Protein AF-A0A9C6TT22-F1 (afdb_monomer)

Nearest PDB structures (foldseek):
  6iuy-assembly1_B  TM=9.566E-01  e=2.183E-04  Dunaliella salina
  1yj8-assembly1_A  TM=8.819E-01  e=1.081E-02  Plasmodium falciparum 3D7
  7xyg-assembly1_H  TM=4.466E-01  e=5.717E+00  Drosophila melanogaster
  7xyg-assembly1_D  TM=4.544E-01  e=9.538E+00  Drosophila melanogaster

InterPro domains:
  IPR006109 Glycerol-3-phosphate dehydrogenase, NAD-dependent, C-terminal [PF07479] (1-75)
  IPR008927 6-phosphogluconate dehydrogenase-like, C-terminal domain superfamily [SSF48179] (1-73)
  IPR013328 6-phosphogluconate dehydrogenase, domain 2 [G3DSA:1.10.1040.10] (1-77)

Sequence (77 aa):
MRLGLREMKAFSKLLFPSVKDSTFFESCGVADLITTCLGGRNRKVAEAYAKNGGRRSFDELEADMLQGQKLESMRIM

Structure (mmCIF, N/CA/C/O backbone):
data_AF-A0A9C6TT22-F1
#
_entry.id   AF-A0A9C6TT22-F1
#
loop_
_atom_site.group_PDB
_atom_site.id
_atom_site.type_symbol
_atom_site.label_atom_id
_atom_site.label_alt_id
_atom_site.label_comp_id
_atom_site.label_asym_id
_atom_site.label_entity_id
_atom_site.label_seq_id
_atom_site.pdbx_PDB_ins_code
_atom_site.Cartn_x
_atom_site.Cartn_y
_atom_site.Cartn_z
_atom_site.occupancy
_atom_site.B_iso_or_equiv
_atom_site.auth_seq_id
_atom_site.auth_comp_id
_atom_site.auth_asym_id
_atom_site.auth_atom_id
_atom_site.pdbx_PDB_model_num
ATOM 1 N N . MET A 1 1 ? 5.089 7.697 1.493 1.00 83.94 1 MET A N 1
ATOM 2 C CA . MET A 1 1 ? 5.107 7.274 0.071 1.00 83.94 1 MET A CA 1
ATOM 3 C C . MET A 1 1 ? 6.503 6.884 -0.417 1.00 83.94 1 MET A C 1
ATOM 5 O O . MET A 1 1 ? 6.700 5.713 -0.698 1.00 83.94 1 MET A O 1
ATOM 9 N N . ARG A 1 2 ? 7.498 7.789 -0.463 1.00 93.56 2 ARG A N 1
ATOM 10 C CA . ARG A 1 2 ? 8.851 7.478 -0.991 1.00 93.56 2 ARG A CA 1
ATOM 11 C C . ARG A 1 2 ? 9.538 6.263 -0.344 1.00 93.56 2 ARG A C 1
ATOM 13 O O . ARG A 1 2 ? 10.099 5.445 -1.061 1.00 93.56 2 ARG A O 1
ATOM 20 N N . LEU A 1 3 ? 9.524 6.169 0.989 1.00 96.56 3 LEU A N 1
ATOM 21 C CA . LEU A 1 3 ? 10.144 5.046 1.708 1.00 96.56 3 LEU A CA 1
ATOM 22 C C . LEU A 1 3 ? 9.416 3.726 1.420 1.00 96.56 3 LEU A C 1
ATOM 24 O O . LEU A 1 3 ? 10.063 2.782 0.988 1.00 96.56 3 LEU A O 1
ATOM 28 N N . GLY A 1 4 ? 8.081 3.718 1.490 1.00 95.00 4 GLY A N 1
ATOM 29 C CA . GLY A 1 4 ? 7.273 2.543 1.142 1.00 95.00 4 GLY A CA 1
ATOM 30 C C . GLY A 1 4 ? 7.548 2.008 -0.269 1.00 95.00 4 GLY A C 1
ATOM 31 O O . GLY A 1 4 ? 7.740 0.812 -0.436 1.00 95.00 4 GLY A O 1
ATOM 32 N N . LEU A 1 5 ? 7.697 2.873 -1.282 1.00 96.12 5 LEU A N 1
ATOM 33 C CA . LEU A 1 5 ? 8.049 2.415 -2.636 1.00 96.12 5 LEU A CA 1
ATOM 34 C C . LEU A 1 5 ? 9.449 1.773 -2.701 1.00 96.12 5 LEU A C 1
ATOM 36 O O . LEU A 1 5 ? 9.666 0.837 -3.469 1.00 96.12 5 LEU A O 1
ATOM 40 N N . ARG A 1 6 ? 10.414 2.257 -1.903 1.00 96.50 6 ARG A N 1
ATOM 41 C CA . ARG A 1 6 ? 11.750 1.640 -1.805 1.00 96.50 6 ARG A CA 1
ATOM 42 C C . ARG A 1 6 ? 11.686 0.271 -1.130 1.00 96.50 6 ARG A C 1
ATOM 44 O O . ARG A 1 6 ? 12.372 -0.641 -1.578 1.00 96.50 6 ARG A O 1
ATOM 51 N N . GLU A 1 7 ? 10.866 0.132 -0.094 1.00 97.31 7 GLU A N 1
ATOM 52 C CA . GLU A 1 7 ? 10.646 -1.137 0.606 1.00 97.31 7 GLU A CA 1
ATOM 53 C C . GLU A 1 7 ? 9.946 -2.156 -0.298 1.00 97.31 7 GLU A C 1
ATOM 55 O O . GLU A 1 7 ? 10.424 -3.280 -0.409 1.00 97.31 7 GLU A O 1
ATOM 60 N N . MET A 1 8 ? 8.911 -1.753 -1.045 1.00 96.69 8 MET A N 1
ATOM 61 C CA . MET A 1 8 ? 8.252 -2.609 -2.044 1.00 96.69 8 MET A CA 1
ATOM 62 C C . MET A 1 8 ? 9.244 -3.134 -3.091 1.00 96.69 8 MET A C 1
ATOM 64 O O . MET A 1 8 ? 9.227 -4.322 -3.417 1.00 96.69 8 MET A O 1
ATOM 68 N N . LYS A 1 9 ? 10.144 -2.271 -3.591 1.00 96.25 9 LYS A N 1
ATOM 69 C CA . LYS A 1 9 ? 11.223 -2.665 -4.516 1.00 96.25 9 LYS A CA 1
ATOM 70 C C . LYS A 1 9 ? 12.168 -3.687 -3.895 1.00 96.25 9 LYS A C 1
ATOM 72 O O . LYS A 1 9 ? 12.451 -4.711 -4.515 1.00 96.25 9 LYS A O 1
ATOM 77 N N . ALA A 1 10 ? 12.649 -3.409 -2.685 1.00 96.81 10 ALA A N 1
ATOM 78 C CA . ALA A 1 10 ? 13.575 -4.288 -1.978 1.00 96.81 10 ALA A CA 1
ATOM 79 C C . ALA A 1 10 ? 12.940 -5.656 -1.687 1.00 96.81 10 ALA A C 1
ATOM 81 O O . ALA A 1 10 ? 13.538 -6.684 -1.995 1.00 96.81 10 ALA A O 1
ATOM 82 N N . PHE A 1 11 ? 11.706 -5.666 -1.180 1.00 97.00 11 PHE A N 1
ATOM 83 C CA . PHE A 1 11 ? 10.953 -6.882 -0.883 1.00 97.00 11 PHE A CA 1
ATOM 84 C C . PHE A 1 11 ? 10.673 -7.710 -2.142 1.00 97.00 11 PHE A C 1
ATOM 86 O O . PHE A 1 11 ? 10.895 -8.919 -2.155 1.00 97.00 11 PHE A O 1
ATOM 93 N N . SER A 1 12 ? 10.272 -7.060 -3.239 1.00 97.38 12 SER A N 1
ATOM 94 C CA . SER A 1 12 ? 10.013 -7.759 -4.503 1.00 97.38 12 SER A CA 1
ATOM 95 C C . SER A 1 12 ? 11.274 -8.403 -5.068 1.00 97.38 12 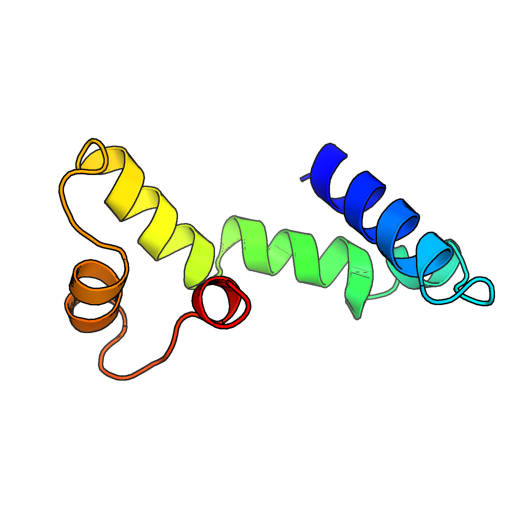SER A C 1
ATOM 97 O O . SER A 1 12 ? 11.202 -9.527 -5.540 1.00 97.38 12 SER A O 1
ATOM 99 N N . LYS A 1 13 ? 12.434 -7.739 -4.990 1.00 96.50 13 LYS A N 1
ATOM 100 C CA . LYS A 1 13 ? 13.714 -8.310 -5.446 1.00 96.50 13 LYS A CA 1
ATOM 101 C C . LYS A 1 13 ? 14.251 -9.404 -4.524 1.00 96.50 13 LYS A C 1
ATOM 103 O O . LYS A 1 13 ? 14.928 -10.306 -5.007 1.00 96.50 13 LYS A O 1
ATOM 108 N N . LEU A 1 14 ? 13.953 -9.328 -3.225 1.00 97.31 14 LEU A N 1
ATOM 109 C CA . LEU A 1 14 ? 14.295 -10.374 -2.261 1.00 97.31 14 LEU A CA 1
ATOM 110 C C . LEU A 1 14 ? 13.571 -11.688 -2.590 1.00 97.31 14 LEU A C 1
ATOM 112 O O . LEU A 1 14 ? 14.189 -12.746 -2.544 1.00 97.31 14 LEU A O 1
ATOM 116 N N . LEU A 1 15 ? 12.282 -11.616 -2.938 1.00 97.56 15 LEU A N 1
ATOM 117 C CA . LEU A 1 15 ? 11.469 -12.796 -3.257 1.00 97.56 15 LEU A CA 1
ATOM 118 C C . LEU A 1 15 ? 11.547 -13.212 -4.733 1.00 97.56 15 LEU A C 1
ATOM 120 O O . LEU A 1 15 ? 11.494 -14.398 -5.049 1.00 97.56 15 LEU A O 1
ATOM 124 N N . PHE A 1 16 ? 11.683 -12.243 -5.637 1.00 96.81 16 PHE A N 1
ATOM 125 C CA . PHE A 1 16 ? 11.664 -12.427 -7.087 1.00 96.81 16 PHE A CA 1
ATOM 126 C C . PHE A 1 16 ? 12.811 -11.630 -7.740 1.00 96.81 16 PHE A C 1
ATOM 128 O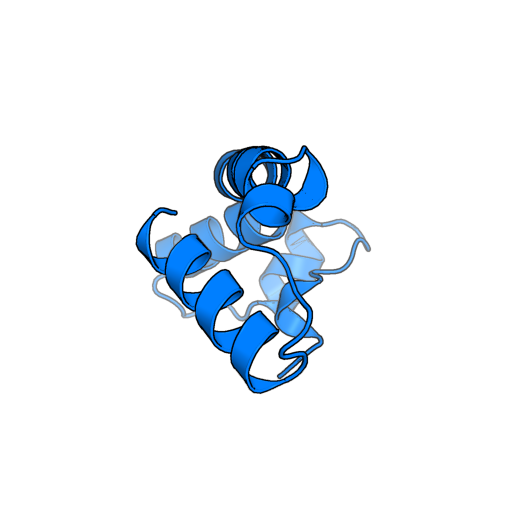 O . PHE A 1 16 ? 12.609 -10.509 -8.219 1.00 96.81 16 PHE A O 1
ATOM 135 N N . PRO A 1 17 ? 14.031 -12.198 -7.811 1.00 95.00 17 PRO A N 1
ATOM 136 C CA . PRO A 1 17 ? 15.217 -11.484 -8.298 1.00 95.00 17 PRO A CA 1
ATOM 137 C C . PRO A 1 17 ? 15.125 -10.957 -9.741 1.00 95.00 17 PRO A C 1
ATOM 139 O O . PRO A 1 17 ? 15.872 -10.056 -10.114 1.00 95.00 17 PRO A O 1
ATOM 142 N N . SER A 1 18 ? 14.216 -11.496 -10.561 1.00 97.12 18 SER A N 1
ATOM 143 C CA . SER A 1 18 ? 13.995 -11.079 -11.954 1.00 97.12 18 SER A CA 1
ATOM 144 C C . SER A 1 18 ? 13.175 -9.789 -12.106 1.00 97.12 18 SER A C 1
ATOM 146 O O . SER A 1 18 ? 13.049 -9.272 -13.221 1.00 97.12 18 SER A O 1
ATOM 148 N N . VAL A 1 19 ? 12.611 -9.256 -11.017 1.00 97.44 19 VAL A N 1
ATOM 149 C CA . VAL A 1 19 ? 11.808 -8.028 -11.037 1.00 97.44 19 VAL A CA 1
ATOM 150 C C . VAL A 1 19 ? 12.658 -6.825 -11.461 1.00 97.44 19 VAL A C 1
ATOM 152 O O . VAL A 1 19 ? 13.728 -6.553 -10.912 1.00 97.44 19 VAL A O 1
ATOM 155 N N . LYS A 1 20 ? 12.144 -6.057 -12.427 1.00 97.38 20 LYS A N 1
ATOM 156 C CA . LYS A 1 20 ? 12.803 -4.863 -12.969 1.00 97.38 20 LYS A CA 1
ATOM 157 C C . LYS A 1 20 ? 12.409 -3.617 -12.182 1.00 97.38 20 LYS A C 1
ATOM 159 O O . LYS A 1 20 ? 11.240 -3.416 -11.864 1.00 97.38 20 LYS A O 1
ATOM 164 N N . ASP A 1 21 ? 13.363 -2.714 -11.956 1.00 95.75 21 ASP A N 1
ATOM 165 C CA . ASP A 1 21 ? 13.072 -1.428 -11.304 1.00 95.75 21 AS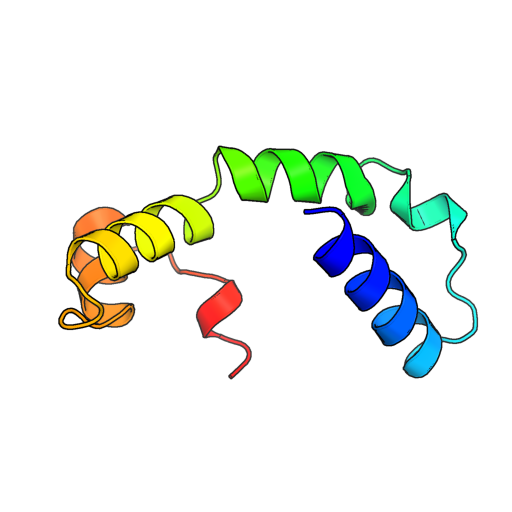P A CA 1
ATOM 166 C C . ASP A 1 21 ? 12.127 -0.546 -12.125 1.00 95.75 21 ASP A C 1
ATOM 168 O O . ASP A 1 21 ? 11.372 0.236 -11.542 1.00 95.75 21 ASP A O 1
ATOM 172 N N . SER A 1 22 ? 12.157 -0.687 -13.456 1.00 97.38 22 SER A N 1
ATOM 173 C CA . SER A 1 22 ? 11.287 0.040 -14.383 1.00 97.38 22 SER A CA 1
ATOM 174 C C . SER A 1 22 ? 9.809 -0.263 -14.140 1.00 97.38 22 SER A C 1
ATOM 176 O O . SER A 1 22 ? 9.000 0.653 -14.192 1.00 97.38 22 SER A O 1
ATOM 178 N N . THR A 1 23 ? 9.461 -1.499 -13.761 1.00 97.62 23 THR A N 1
ATOM 179 C CA . THR A 1 23 ? 8.075 -1.916 -13.487 1.00 97.62 23 THR A CA 1
ATOM 180 C C . THR A 1 23 ? 7.407 -1.064 -12.405 1.00 97.62 23 THR A C 1
ATOM 182 O O . THR A 1 23 ? 6.213 -0.808 -12.460 1.00 97.62 23 THR A O 1
ATOM 185 N N . PHE A 1 24 ? 8.167 -0.545 -11.440 1.00 97.12 24 PHE A N 1
ATOM 186 C CA . PHE A 1 24 ? 7.617 0.311 -10.383 1.00 97.12 24 PHE A CA 1
ATOM 187 C C . PHE A 1 24 ? 7.302 1.739 -10.840 1.00 97.12 24 PHE A C 1
ATOM 189 O O . PHE A 1 24 ? 6.692 2.494 -10.084 1.00 97.12 24 PHE A O 1
ATOM 196 N N . PHE A 1 25 ? 7.752 2.130 -12.031 1.00 96.62 25 PHE A N 1
ATOM 197 C CA . PHE A 1 25 ? 7.383 3.394 -12.664 1.00 96.62 25 PHE A CA 1
ATOM 198 C C . PHE A 1 25 ? 6.185 3.242 -13.608 1.00 96.62 25 PHE A C 1
ATOM 200 O O . PHE A 1 25 ? 5.643 4.250 -14.051 1.00 96.62 25 PHE A O 1
ATOM 207 N N . GLU A 1 26 ? 5.737 2.011 -13.861 1.00 96.88 26 GLU A N 1
ATOM 208 C CA . GLU A 1 26 ? 4.478 1.742 -14.551 1.00 96.88 26 GLU A CA 1
ATOM 209 C C . GLU A 1 26 ? 3.277 2.055 -13.647 1.00 96.88 26 GLU A C 1
ATOM 211 O O . GLU A 1 26 ? 3.411 2.267 -12.434 1.00 96.88 26 GLU A O 1
ATOM 216 N N . SER A 1 27 ? 2.073 2.046 -14.228 1.00 97.12 27 SER A N 1
ATOM 217 C CA . SER A 1 27 ? 0.840 2.393 -13.510 1.00 97.12 27 SER A CA 1
ATOM 218 C C . SER A 1 27 ? 0.616 1.554 -12.248 1.00 97.12 27 SER A C 1
ATOM 220 O O . SER A 1 27 ? 0.160 2.093 -11.245 1.00 97.12 27 SER A O 1
ATOM 222 N N . CYS A 1 28 ? 0.956 0.261 -12.272 1.00 96.25 28 CYS A N 1
ATOM 223 C CA . CYS A 1 28 ? 0.806 -0.649 -11.130 1.00 96.25 28 CYS A CA 1
ATOM 224 C C . CYS A 1 28 ? 1.799 -0.392 -9.983 1.00 96.25 28 CYS A C 1
ATOM 226 O O . CYS A 1 28 ? 1.671 -0.987 -8.918 1.00 96.25 28 CYS A O 1
ATOM 228 N N . GLY A 1 29 ? 2.807 0.457 -10.195 1.00 96.06 29 GLY A N 1
ATOM 229 C CA . GLY A 1 29 ? 3.783 0.831 -9.182 1.00 96.06 29 GLY A CA 1
ATOM 230 C C . GLY A 1 29 ? 3.449 2.179 -8.557 1.00 96.06 29 GLY A C 1
ATOM 231 O O . GLY A 1 29 ? 2.643 2.291 -7.636 1.00 96.06 29 GLY A O 1
ATOM 232 N N . VAL A 1 30 ? 4.122 3.227 -9.032 1.00 96.00 30 VAL A N 1
ATOM 233 C CA . VAL A 1 30 ? 4.073 4.555 -8.411 1.00 96.00 30 VAL A CA 1
ATOM 234 C C . VAL A 1 30 ? 2.700 5.220 -8.521 1.00 96.00 30 VAL A C 1
ATOM 236 O O . VAL A 1 30 ? 2.272 5.854 -7.558 1.00 96.00 30 VAL A O 1
ATOM 239 N N . ALA A 1 31 ? 1.998 5.075 -9.649 1.00 95.62 31 ALA A N 1
ATOM 240 C CA . ALA A 1 31 ? 0.699 5.722 -9.836 1.00 95.62 31 ALA A CA 1
ATOM 241 C C . ALA A 1 31 ? -0.371 5.096 -8.930 1.00 95.62 31 ALA A C 1
ATOM 243 O O . ALA A 1 31 ? -1.073 5.822 -8.221 1.00 95.62 31 ALA A O 1
ATOM 244 N N . ASP A 1 32 ? -0.431 3.762 -8.888 1.00 95.81 32 ASP A N 1
ATOM 245 C CA . ASP A 1 32 ? -1.335 3.027 -8.004 1.00 95.81 32 ASP A CA 1
ATOM 246 C C . ASP A 1 32 ? -1.050 3.312 -6.517 1.00 95.81 32 ASP A C 1
ATOM 248 O O . ASP A 1 32 ? -1.958 3.591 -5.726 1.00 95.81 32 ASP A O 1
ATOM 252 N N . LEU A 1 33 ? 0.232 3.379 -6.137 1.00 94.19 33 LEU A N 1
ATOM 253 C CA . LEU A 1 33 ? 0.621 3.747 -4.776 1.00 94.19 33 LEU A CA 1
ATOM 254 C C . LEU A 1 33 ? 0.149 5.162 -4.406 1.00 94.19 33 LEU A C 1
ATOM 256 O O . LEU A 1 33 ? -0.359 5.368 -3.304 1.00 94.19 33 LEU A O 1
ATOM 260 N N . ILE A 1 34 ? 0.297 6.142 -5.305 1.00 95.00 34 ILE A N 1
ATOM 261 C CA . ILE A 1 34 ? -0.141 7.523 -5.056 1.00 95.00 34 ILE A CA 1
ATOM 262 C C . ILE A 1 34 ? -1.659 7.577 -4.870 1.00 95.00 34 ILE A C 1
ATOM 264 O O . ILE A 1 34 ? -2.124 8.111 -3.861 1.00 95.00 34 ILE A O 1
ATOM 268 N N . THR A 1 35 ? -2.434 7.018 -5.805 1.00 94.25 35 THR A N 1
ATOM 269 C CA . THR A 1 35 ? -3.902 7.076 -5.717 1.00 94.25 35 THR A CA 1
ATOM 270 C C . THR A 1 35 ? -4.414 6.350 -4.470 1.00 94.25 35 THR A C 1
ATOM 272 O O . THR A 1 35 ? -5.254 6.880 -3.739 1.00 94.25 35 THR A O 1
ATOM 275 N N . THR A 1 36 ? -3.813 5.211 -4.116 1.00 92.75 36 THR A N 1
ATOM 276 C CA . THR A 1 36 ? -4.165 4.465 -2.903 1.00 92.75 36 THR A CA 1
ATOM 277 C C . THR A 1 36 ? -3.806 5.236 -1.630 1.00 92.75 36 THR A C 1
ATOM 279 O O . THR A 1 36 ? -4.628 5.332 -0.714 1.00 92.75 36 THR A O 1
ATOM 282 N N . CYS A 1 37 ? -2.621 5.852 -1.568 1.00 92.38 37 CYS A N 1
ATOM 283 C CA . CYS A 1 37 ? -2.185 6.644 -0.414 1.00 92.38 37 CYS A CA 1
ATOM 284 C C . CYS A 1 37 ? -2.915 7.985 -0.255 1.00 92.38 37 CYS A C 1
ATOM 286 O O . CYS A 1 37 ? -2.830 8.560 0.829 1.00 92.38 37 CYS A O 1
ATOM 288 N N . LEU A 1 38 ? -3.604 8.490 -1.285 1.00 91.94 38 LEU A N 1
ATOM 289 C CA . LEU A 1 38 ? -4.352 9.756 -1.231 1.00 91.94 38 LEU A CA 1
ATOM 290 C C . LEU A 1 38 ? -5.874 9.560 -1.146 1.00 91.94 38 LEU A C 1
ATOM 292 O O . LEU A 1 38 ? -6.554 10.315 -0.450 1.00 91.94 38 LEU A O 1
ATOM 296 N N . GLY A 1 39 ? -6.424 8.530 -1.788 1.00 88.50 39 GLY A N 1
ATOM 297 C CA . GLY A 1 39 ? -7.872 8.323 -1.909 1.00 88.50 39 GLY A CA 1
ATOM 298 C C . GLY A 1 39 ? -8.389 6.971 -1.416 1.00 88.50 39 GLY A C 1
ATOM 299 O O . GLY A 1 39 ? -9.602 6.801 -1.283 1.00 88.50 39 GLY A O 1
ATOM 300 N N . GLY A 1 40 ? -7.500 6.018 -1.125 1.00 90.31 40 GLY A N 1
ATOM 301 C CA . GLY A 1 40 ? -7.866 4.634 -0.837 1.00 90.31 40 GLY A CA 1
ATOM 302 C C . GLY A 1 40 ? -8.612 4.423 0.485 1.00 90.31 40 GLY A C 1
ATOM 303 O O . GLY A 1 40 ? -8.503 5.197 1.439 1.00 90.31 40 GLY A O 1
ATOM 304 N N . ARG A 1 41 ? -9.343 3.305 0.559 1.00 93.19 41 ARG A N 1
ATOM 305 C CA . ARG A 1 41 ? -10.090 2.862 1.753 1.00 93.19 41 ARG A CA 1
ATOM 306 C C . ARG A 1 41 ? -9.169 2.656 2.959 1.00 93.19 41 ARG A C 1
ATOM 308 O O . ARG A 1 41 ? -9.473 3.157 4.037 1.00 93.19 41 ARG A O 1
ATOM 315 N N . ASN A 1 42 ? -8.001 2.042 2.739 1.00 91.75 42 ASN A N 1
ATOM 316 C CA . ASN A 1 42 ? -6.976 1.856 3.773 1.00 91.75 42 ASN A CA 1
ATOM 317 C C . ASN A 1 42 ? -6.543 3.197 4.390 1.00 91.75 42 ASN A C 1
ATOM 319 O O . ASN A 1 42 ? -6.471 3.315 5.609 1.00 91.75 42 ASN A O 1
ATOM 323 N N . ARG A 1 43 ? -6.340 4.243 3.571 1.00 93.69 43 ARG A N 1
ATOM 324 C CA . ARG A 1 43 ? -5.992 5.589 4.056 1.00 93.69 43 ARG A CA 1
ATOM 325 C C . ARG A 1 43 ? -7.101 6.187 4.922 1.00 93.69 43 ARG A C 1
ATOM 327 O O . ARG A 1 43 ? -6.804 6.731 5.980 1.00 93.69 43 ARG A O 1
ATOM 334 N N . LYS A 1 44 ? -8.361 6.101 4.479 1.00 94.00 44 LYS A N 1
ATOM 335 C CA . LYS A 1 44 ? -9.518 6.648 5.212 1.00 94.00 44 LYS A CA 1
ATOM 336 C C . LYS A 1 44 ? -9.679 5.995 6.584 1.00 94.00 44 LYS A C 1
ATOM 338 O O . LYS A 1 44 ? -9.849 6.704 7.572 1.00 94.00 44 LYS A O 1
ATOM 343 N N . VAL A 1 45 ? -9.588 4.666 6.649 1.00 94.81 45 VAL A N 1
ATOM 344 C CA . VAL A 1 45 ? -9.713 3.946 7.922 1.00 94.81 45 VAL A CA 1
ATOM 345 C C . VAL A 1 45 ? -8.499 4.192 8.821 1.00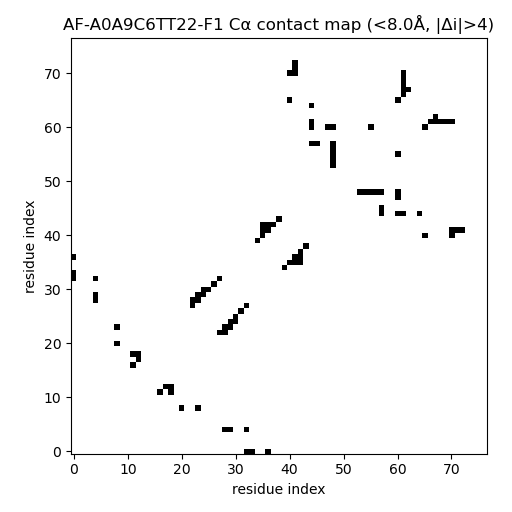 94.81 45 VAL A C 1
ATOM 347 O O . VAL A 1 45 ? -8.678 4.477 10.001 1.00 94.81 45 VAL A O 1
ATOM 350 N N . ALA A 1 46 ? -7.275 4.183 8.282 1.00 94.19 46 ALA A N 1
ATOM 351 C CA . ALA A 1 46 ? -6.072 4.496 9.059 1.00 94.19 46 ALA A CA 1
ATOM 352 C C . ALA A 1 46 ? -6.081 5.931 9.617 1.00 94.19 46 ALA A C 1
ATOM 354 O O . ALA A 1 46 ? -5.653 6.164 10.747 1.00 94.19 46 ALA A O 1
ATOM 355 N N . GLU A 1 47 ? -6.612 6.896 8.861 1.00 95.88 47 GLU A N 1
ATOM 356 C CA . GLU A 1 47 ? -6.819 8.263 9.346 1.00 95.88 47 GLU A CA 1
ATOM 357 C C . GLU A 1 47 ? -7.812 8.296 10.516 1.00 95.88 47 GLU A C 1
ATOM 359 O O . GLU A 1 47 ? -7.543 8.942 11.530 1.00 95.88 47 GLU A O 1
ATOM 364 N N . ALA A 1 48 ? -8.941 7.590 10.404 1.00 95.75 48 ALA A N 1
ATOM 365 C CA . ALA A 1 48 ? -9.913 7.497 11.489 1.00 95.75 48 ALA A CA 1
ATOM 366 C C . ALA A 1 48 ? -9.316 6.811 12.727 1.00 95.75 48 ALA A C 1
ATOM 368 O O . ALA A 1 48 ? -9.494 7.307 13.840 1.00 95.75 48 ALA A O 1
ATOM 369 N N . TYR A 1 49 ? -8.552 5.734 12.541 1.00 96.00 49 TYR A N 1
ATOM 370 C CA . TYR A 1 49 ? -7.830 5.046 13.610 1.00 96.00 49 TY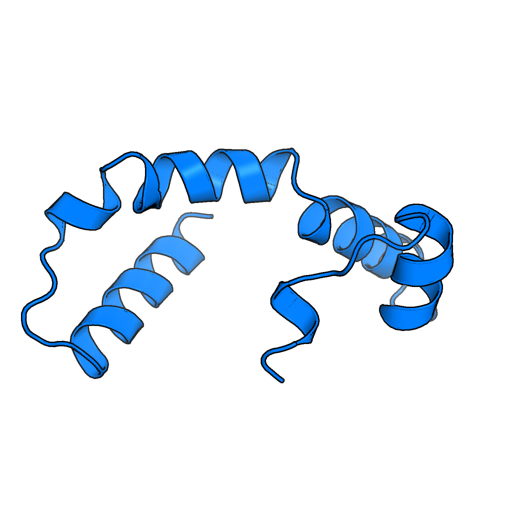R A CA 1
ATOM 371 C C . TYR A 1 49 ? -6.898 6.004 14.364 1.00 96.00 49 TYR A C 1
ATOM 373 O O . TYR A 1 49 ? -6.985 6.131 15.589 1.00 96.00 49 TYR A O 1
ATOM 381 N N . ALA A 1 50 ? -6.070 6.756 13.630 1.00 96.75 50 ALA A N 1
ATOM 382 C CA . ALA A 1 50 ? -5.153 7.733 14.210 1.00 96.75 50 ALA A CA 1
ATOM 383 C C . ALA A 1 50 ? -5.890 8.867 14.946 1.00 96.75 50 ALA A C 1
ATOM 385 O O . ALA A 1 50 ? -5.516 9.213 16.066 1.00 96.75 50 ALA A O 1
ATOM 386 N N . LYS A 1 51 ? -6.974 9.408 14.370 1.00 96.50 51 LYS A N 1
ATOM 387 C CA . LYS A 1 51 ? -7.800 10.454 15.009 1.00 96.50 51 LYS A CA 1
ATOM 388 C C . LYS A 1 51 ? -8.479 9.983 16.298 1.00 96.50 51 LYS A C 1
ATOM 390 O O . LYS A 1 51 ? -8.687 10.789 17.196 1.00 96.50 51 LYS A O 1
ATOM 395 N N . ASN A 1 52 ? -8.787 8.691 16.409 1.00 94.56 52 ASN A N 1
ATOM 396 C CA . ASN A 1 52 ? -9.327 8.078 17.627 1.00 94.56 52 ASN A CA 1
ATOM 397 C C . ASN A 1 52 ? -8.232 7.663 18.634 1.00 94.56 52 ASN A C 1
ATOM 399 O O . ASN A 1 52 ? -8.526 6.984 19.620 1.00 94.56 52 ASN A O 1
ATOM 403 N N . GLY A 1 53 ? -6.967 8.029 18.394 1.00 95.31 53 GLY A N 1
ATOM 404 C CA . GLY A 1 53 ? -5.841 7.680 19.262 1.00 95.31 53 GLY A CA 1
ATOM 405 C C . GLY A 1 53 ? -5.582 6.175 19.347 1.00 95.31 53 GLY A C 1
ATOM 406 O O . GLY A 1 53 ? -5.115 5.703 20.379 1.00 95.31 53 GLY A O 1
ATOM 407 N N . GLY A 1 54 ? -5.952 5.416 18.310 1.00 92.25 54 GLY A N 1
ATOM 408 C CA . GLY A 1 54 ? -5.795 3.961 18.258 1.00 92.25 54 GLY A CA 1
ATOM 409 C C . GLY A 1 54 ? -6.700 3.167 19.204 1.00 92.25 54 GLY A C 1
ATOM 410 O O . GLY A 1 54 ? -6.454 1.990 19.435 1.00 92.25 54 GLY A O 1
ATOM 411 N N . ARG A 1 55 ? -7.737 3.793 19.776 1.00 94.25 55 ARG A N 1
ATOM 412 C CA . ARG A 1 55 ? -8.665 3.125 20.709 1.00 94.25 55 ARG A CA 1
ATOM 413 C C . ARG A 1 55 ? -9.707 2.257 20.014 1.00 94.25 55 ARG A C 1
ATOM 415 O O . ARG A 1 55 ? -10.181 1.295 20.600 1.00 94.25 55 ARG A O 1
ATOM 422 N N . ARG A 1 56 ? -10.091 2.644 18.798 1.00 94.38 56 ARG A N 1
ATOM 423 C CA . ARG A 1 56 ? -11.048 1.912 17.967 1.00 94.38 56 ARG A CA 1
ATOM 424 C C . ARG A 1 56 ? -10.292 0.927 17.101 1.00 94.38 56 ARG A C 1
ATOM 426 O O . ARG A 1 56 ? -9.279 1.311 16.520 1.00 94.38 56 ARG A O 1
ATOM 433 N N . SER A 1 57 ? -10.770 -0.305 17.000 1.00 93.12 57 SER A N 1
ATOM 434 C CA . SER A 1 57 ? -10.108 -1.304 16.162 1.00 93.12 57 SER A CA 1
ATOM 435 C C . SER A 1 57 ? -10.328 -1.010 14.673 1.00 93.12 57 SER A C 1
ATOM 437 O O . SER A 1 57 ? -11.261 -0.305 14.278 1.00 93.12 57 SER A O 1
ATOM 439 N N . PHE A 1 58 ? -9.459 -1.551 13.822 1.00 92.38 58 PHE A N 1
A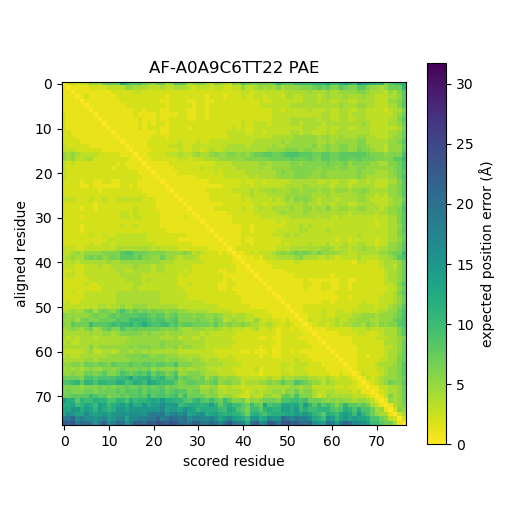TOM 440 C CA . PHE A 1 58 ? -9.651 -1.471 12.375 1.00 92.38 58 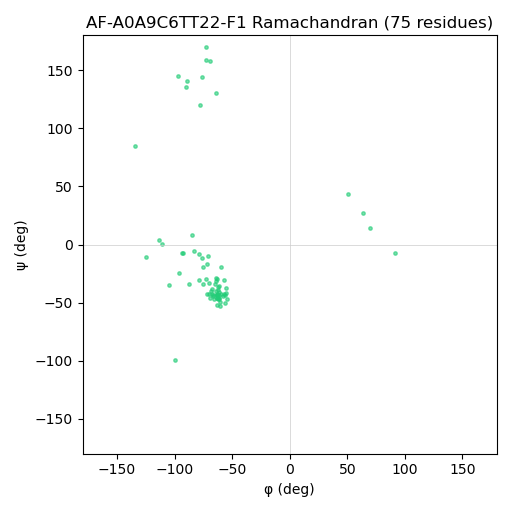PHE A CA 1
ATOM 441 C C . PHE A 1 58 ? -10.906 -2.223 11.914 1.00 92.38 58 PHE A C 1
ATOM 443 O O . PHE A 1 58 ? -11.536 -1.760 10.970 1.00 92.38 58 PHE A O 1
ATOM 450 N N . ASP A 1 59 ? -11.302 -3.307 12.590 1.00 91.81 59 ASP A N 1
ATOM 451 C CA . ASP A 1 59 ? -12.521 -4.067 12.272 1.00 91.81 59 ASP A CA 1
ATOM 452 C C . ASP A 1 59 ? -13.788 -3.254 12.566 1.00 91.81 59 ASP A C 1
ATOM 454 O O . ASP A 1 59 ? -14.706 -3.200 11.749 1.00 91.81 59 ASP A O 1
ATOM 458 N N . GLU A 1 60 ? -13.817 -2.557 13.707 1.00 93.75 60 GLU A N 1
ATOM 459 C CA . GLU A 1 60 ? -14.903 -1.633 14.050 1.00 93.75 60 GLU A CA 1
ATOM 460 C C . GLU A 1 60 ? -15.002 -0.494 13.032 1.00 93.75 60 GLU A C 1
ATOM 462 O O . GLU A 1 60 ? -16.084 -0.158 12.556 1.00 93.75 60 GLU A O 1
ATOM 467 N N . LEU A 1 61 ? -13.864 0.112 12.684 1.00 94.31 61 LEU A N 1
ATOM 468 C CA . LEU A 1 61 ? -13.836 1.212 11.725 1.00 94.31 61 LEU A CA 1
ATOM 469 C C . LEU A 1 61 ? -14.150 0.745 10.295 1.00 94.31 61 LEU A C 1
ATOM 471 O O . LEU A 1 61 ? -14.766 1.492 9.539 1.00 94.31 61 LEU A O 1
ATOM 475 N N . GLU A 1 62 ? -13.760 -0.474 9.911 1.00 93.19 62 GLU A N 1
ATOM 476 C CA . GLU A 1 62 ? -14.149 -1.103 8.645 1.00 93.19 62 GLU A CA 1
ATOM 477 C C . GLU A 1 62 ? -15.670 -1.258 8.570 1.00 93.19 62 GLU A C 1
ATOM 479 O O . GLU A 1 62 ? -16.280 -0.799 7.600 1.00 93.19 62 GLU A O 1
ATOM 484 N N . ALA A 1 63 ? -16.278 -1.871 9.590 1.00 92.69 63 ALA A N 1
ATOM 485 C CA . ALA A 1 63 ? -17.717 -2.110 9.631 1.00 92.69 63 ALA A CA 1
ATOM 486 C C . ALA A 1 63 ? -18.512 -0.799 9.516 1.00 92.69 63 ALA A C 1
ATOM 488 O O . ALA A 1 63 ? -19.440 -0.708 8.709 1.00 92.69 63 ALA A O 1
ATOM 489 N N . ASP A 1 64 ? -18.088 0.232 10.248 1.00 93.88 64 ASP A N 1
ATOM 490 C CA . ASP A 1 64 ? -18.760 1.530 10.271 1.00 93.88 64 ASP A CA 1
ATOM 491 C C . ASP A 1 64 ? -18.573 2.334 8.978 1.00 93.88 64 ASP A C 1
ATOM 493 O O . ASP A 1 64 ? -19.505 2.980 8.495 1.00 93.88 64 ASP A O 1
ATOM 497 N N . MET A 1 65 ? -17.356 2.354 8.425 1.00 93.44 65 MET A N 1
ATOM 498 C CA . MET A 1 65 ? -16.999 3.295 7.356 1.00 93.44 65 MET A CA 1
ATOM 499 C C . MET A 1 65 ? -17.130 2.708 5.954 1.00 93.44 65 MET A C 1
ATOM 501 O O . MET A 1 65 ? -17.248 3.468 4.990 1.00 93.44 65 MET A O 1
ATOM 505 N N . LEU A 1 66 ? -17.042 1.384 5.813 1.00 91.69 66 LEU A N 1
ATOM 506 C CA . LEU A 1 66 ? -16.884 0.733 4.511 1.00 91.69 66 LEU A CA 1
ATOM 507 C C . LEU A 1 66 ? -18.111 -0.064 4.059 1.00 91.69 66 LEU A C 1
ATOM 509 O O . LEU A 1 66 ? -18.093 -0.583 2.945 1.00 91.69 66 LEU A O 1
ATOM 513 N N . GLN A 1 67 ? -19.190 -0.104 4.853 1.00 89.12 67 GLN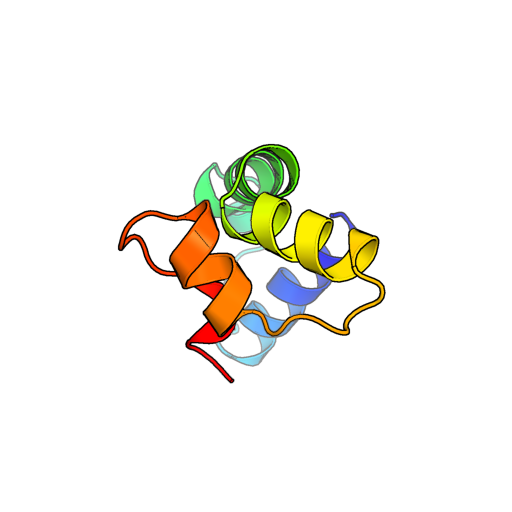 A N 1
ATOM 514 C CA . GLN A 1 67 ? -20.515 -0.601 4.438 1.00 89.12 67 GLN A CA 1
ATOM 515 C C . GLN A 1 67 ? -20.464 -1.990 3.766 1.00 89.12 67 GLN A C 1
ATOM 517 O O . GLN A 1 67 ? -21.077 -2.226 2.726 1.00 89.12 67 GLN A O 1
ATOM 522 N N . GLY A 1 68 ? -19.680 -2.908 4.337 1.00 85.06 68 GLY A N 1
ATOM 523 C CA . GLY A 1 68 ? -19.493 -4.268 3.815 1.00 85.06 68 GLY A CA 1
ATOM 524 C C . GLY A 1 68 ? -18.322 -4.440 2.841 1.00 85.06 68 GLY A C 1
ATOM 525 O O . GLY A 1 68 ? -17.974 -5.573 2.510 1.00 85.06 68 GLY A O 1
ATOM 526 N N . GLN A 1 69 ? -17.659 -3.360 2.416 1.00 87.81 69 GLN A N 1
ATOM 527 C CA . GLN A 1 69 ? -16.390 -3.456 1.695 1.00 87.81 69 GLN A CA 1
ATOM 528 C C . GLN A 1 69 ? -15.237 -3.782 2.650 1.00 87.81 69 GLN A C 1
ATOM 530 O O . GLN A 1 69 ? -15.192 -3.284 3.771 1.00 87.81 69 GLN A O 1
ATOM 535 N N . LYS A 1 70 ? -14.280 -4.588 2.177 1.00 85.88 70 LYS A N 1
ATOM 536 C CA . LYS A 1 70 ? -13.147 -5.061 2.981 1.00 85.88 70 LYS A CA 1
ATOM 537 C C . LYS A 1 70 ? -11.866 -4.241 2.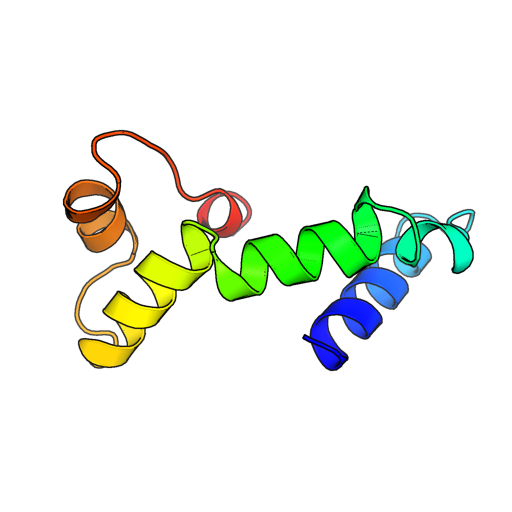809 1.00 85.88 70 LYS A C 1
ATOM 539 O O . LYS A 1 70 ? -11.567 -3.775 1.705 1.00 85.88 70 LYS A O 1
ATOM 544 N N . LEU A 1 71 ? -11.106 -4.105 3.894 1.00 86.25 71 LEU A N 1
ATOM 545 C CA . LEU A 1 71 ? -9.747 -3.575 3.946 1.00 86.25 71 LEU A CA 1
ATOM 546 C C . LEU A 1 71 ? -8.757 -4.630 3.469 1.00 86.25 71 LEU A C 1
ATOM 548 O O . LEU A 1 71 ? -8.620 -5.703 4.052 1.00 86.25 71 LEU A O 1
ATOM 552 N N . GLU A 1 72 ? -8.023 -4.303 2.413 1.00 77.62 72 GLU A N 1
ATOM 553 C CA . GLU A 1 72 ? -7.084 -5.251 1.812 1.00 77.62 72 GLU A CA 1
ATOM 554 C C . GLU A 1 72 ? -5.811 -5.416 2.643 1.00 77.62 72 GLU A C 1
ATOM 556 O O . GLU A 1 72 ? -5.277 -6.518 2.736 1.00 77.62 72 GLU A O 1
ATOM 561 N N . SER A 1 73 ? -5.346 -4.352 3.307 1.00 69.88 73 SER A N 1
ATOM 562 C CA . SER A 1 73 ? -4.087 -4.385 4.063 1.00 69.88 73 SER A CA 1
ATOM 563 C C . SER A 1 73 ? -4.174 -5.136 5.395 1.00 69.88 73 SER A C 1
ATOM 565 O O . SER A 1 73 ? -3.142 -5.548 5.908 1.00 69.88 73 SER A O 1
ATOM 567 N N . MET A 1 74 ? -5.376 -5.343 5.944 1.00 69.69 74 MET A N 1
ATOM 568 C CA . MET A 1 74 ? -5.588 -6.079 7.204 1.00 69.69 74 MET A CA 1
ATOM 569 C C . MET A 1 74 ? -5.636 -7.603 7.009 1.00 69.69 74 MET A C 1
ATOM 571 O O . MET A 1 74 ? -5.728 -8.337 7.982 1.00 69.69 74 MET A O 1
ATOM 575 N N . ARG A 1 75 ? -5.596 -8.097 5.763 1.00 63.06 75 ARG A N 1
ATOM 576 C CA . ARG A 1 75 ? -5.800 -9.521 5.448 1.00 63.06 75 ARG A CA 1
ATOM 577 C C . ARG A 1 75 ? -4.504 -10.344 5.374 1.00 63.06 75 ARG A C 1
ATOM 579 O O . ARG A 1 75 ? -4.569 -11.552 5.179 1.00 63.06 75 ARG A O 1
ATOM 586 N N . ILE A 1 76 ? -3.343 -9.691 5.454 1.00 53.62 76 ILE A N 1
ATOM 587 C CA . ILE A 1 76 ? -2.016 -10.310 5.253 1.00 53.62 76 ILE A CA 1
ATOM 588 C C . ILE A 1 76 ? -1.183 -10.322 6.554 1.00 53.62 76 ILE A C 1
ATOM 590 O O . ILE A 1 76 ? -0.031 -10.749 6.544 1.00 53.62 76 ILE A O 1
ATOM 594 N N . MET A 1 77 ? -1.755 -9.864 7.671 1.00 42.62 77 MET A N 1
ATOM 595 C CA . MET A 1 77 ? -1.250 -10.125 9.027 1.00 42.62 77 MET A CA 1
ATOM 596 C C . MET A 1 77 ? -2.115 -11.188 9.690 1.00 42.62 77 MET A C 1
ATOM 598 O O . MET A 1 77 ? -1.547 -11.947 10.501 1.00 42.62 77 MET A O 1
#

pLDDT: mean 91.82, std 9.53, range [42.62, 97.62]

Organism: Arachis duranensis (NCBI:txid130453)

Foldseek 3Di:
DVVVLVVVVVVCCVVPVPDDPVVLVDCVHPVVVVCCCPPNPLNVLVVVCVVVVNPDDSVRSCVVPVVPDDDPVVPPD

Mean predicted aligned error: 4.05 Å

Solvent-accessible surface area (backbone atoms only — not comparable to full-atom values): 4673 Å² total; per-residue (Å²): 108,75,64,58,56,53,49,53,51,52,53,46,38,73,79,38,72,84,63,58,78,66,58,45,73,35,63,86,26,50,53,45,50,49,50,38,70,75,72,27,69,63,43,56,45,52,50,51,30,56,75,54,72,62,74,55,53,70,67,59,45,35,58,73,74,40,77,82,53,81,64,74,83,73,73,82,116

Secondary structure (DSSP, 8-state):
-HHHHHHHHHHHHHH-TT--GGGGGSIIIIIHHHHHHHH-HHHHHHHHHHHTTT-S-HHHHHHHHHTTPPPSGGG--

Radius of gyration: 14.87 Å; Cα contacts (8 Å, |Δi|>4): 54; chains: 1; bounding box: 36×23×35 Å